Protein AF-A0A167MZB6-F1 (afdb_monomer_lite)

Secondary structure (DSSP, 8-state):
-PPPP-TTHHHHHHHT--PPTTEEEEEEEEEEEE--SSSSS--EEEEEEEE-SSEEEEEEEPHHHHHHHHHH-PPSSEEEEEEEEEEEE-SSTTBEEEEEEEEEEEEE--S---GGGPEE---B-----

Sequence (129 aa):
MAMPISVGLVEELATGAKFTPGRITLITAVELVETFPGEGKDEYHYVATIVDATHATVATLERSAQHAYLSAEPTPPFLARINQYRRRPHHRPGLFELVINQMEVLDNVPSFVPSSFIRAIAPCGATSF

Radius of gyration: 14.62 Å; chains: 1; bounding box: 35×45×32 Å

Organism: Calocera viscosa (strain TUFC12733) (NCBI:txid1330018)

Structure (mmCIF, N/CA/C/O backbone):
data_AF-A0A167MZB6-F1
#
_entry.id   AF-A0A167MZB6-F1
#
loop_
_atom_site.group_PDB
_atom_site.id
_atom_site.type_symbol
_atom_site.label_atom_id
_atom_site.label_alt_id
_atom_site.label_comp_id
_atom_site.label_asym_id
_atom_site.label_entity_id
_atom_site.label_seq_id
_atom_site.pdbx_PDB_ins_code
_atom_site.Cartn_x
_atom_site.Cartn_y
_atom_site.Cartn_z
_atom_site.occupancy
_atom_site.B_iso_or_equiv
_atom_site.auth_seq_id
_atom_site.auth_comp_id
_atom_site.auth_asym_id
_atom_site.auth_atom_id
_atom_site.pdbx_PDB_model_num
ATOM 1 N N . MET A 1 1 ? -3.713 -20.383 6.132 1.00 50.34 1 MET A N 1
ATOM 2 C CA . MET A 1 1 ? -4.564 -19.496 6.961 1.00 50.34 1 MET A CA 1
ATOM 3 C C . MET A 1 1 ? -4.730 -18.197 6.191 1.00 50.34 1 MET A C 1
ATOM 5 O O . MET A 1 1 ? -3.722 -17.699 5.716 1.00 50.34 1 MET A O 1
ATOM 9 N N . ALA A 1 2 ? -5.948 -17.684 6.000 1.00 55.22 2 ALA A N 1
ATOM 10 C CA . ALA A 1 2 ? -6.143 -16.399 5.323 1.00 55.22 2 ALA A CA 1
ATOM 11 C C . ALA A 1 2 ? -5.664 -15.261 6.238 1.00 55.22 2 ALA A C 1
ATOM 13 O O . ALA A 1 2 ? -6.088 -15.196 7.392 1.00 55.22 2 ALA A O 1
ATOM 14 N N . MET A 1 3 ? -4.774 -14.392 5.754 1.00 64.38 3 MET A N 1
ATOM 15 C CA . MET A 1 3 ? -4.388 -13.186 6.490 1.00 64.38 3 MET A CA 1
ATOM 16 C C . MET A 1 3 ? -5.490 -12.128 6.327 1.00 64.38 3 MET A C 1
ATOM 18 O O . MET A 1 3 ? -5.781 -11.741 5.194 1.00 64.38 3 MET A O 1
ATOM 22 N N . PRO A 1 4 ? -6.139 -11.668 7.413 1.00 77.06 4 PRO A N 1
ATOM 23 C CA . PRO A 1 4 ? -7.242 -10.724 7.294 1.00 77.06 4 PRO A CA 1
ATOM 24 C C . PRO A 1 4 ? -6.737 -9.321 6.931 1.00 77.06 4 PRO A C 1
ATOM 26 O O . PRO A 1 4 ? -5.812 -8.792 7.552 1.00 77.06 4 PRO A O 1
ATOM 29 N N . ILE A 1 5 ? -7.386 -8.702 5.941 1.00 83.81 5 ILE A N 1
ATOM 30 C CA . ILE A 1 5 ? -7.203 -7.285 5.602 1.00 83.81 5 ILE A CA 1
ATOM 31 C C . ILE A 1 5 ? -7.649 -6.428 6.796 1.00 83.81 5 ILE A C 1
ATOM 33 O O . ILE A 1 5 ? -8.656 -6.699 7.450 1.00 83.81 5 ILE A O 1
ATOM 37 N N . SER A 1 6 ? -6.879 -5.389 7.097 1.00 85.81 6 SER A N 1
ATOM 38 C CA . SER A 1 6 ? -7.086 -4.509 8.240 1.00 85.81 6 SER A CA 1
ATOM 39 C C . SER A 1 6 ? -8.141 -3.434 7.964 1.00 85.81 6 SER A C 1
ATOM 41 O O . SER A 1 6 ? -7.793 -2.358 7.498 1.00 85.81 6 SER A O 1
ATOM 43 N N . VAL A 1 7 ? -9.401 -3.688 8.320 1.00 85.69 7 VAL A N 1
ATOM 44 C CA . VAL A 1 7 ? -10.527 -2.744 8.137 1.00 85.69 7 VAL A CA 1
ATOM 45 C C . VAL A 1 7 ? -10.281 -1.384 8.804 1.00 85.69 7 VAL A C 1
ATOM 47 O O . VAL A 1 7 ? -9.886 -1.330 9.969 1.00 85.69 7 VAL A O 1
ATOM 50 N N . GLY A 1 8 ? -10.516 -0.284 8.081 1.00 85.50 8 GLY A N 1
ATOM 51 C CA . GLY A 1 8 ? -10.333 1.094 8.563 1.00 85.50 8 GLY A CA 1
ATOM 52 C C . GLY A 1 8 ? -8.905 1.641 8.424 1.00 85.50 8 GLY A C 1
ATOM 53 O O . GLY A 1 8 ? -8.648 2.787 8.785 1.00 85.50 8 GLY A O 1
ATOM 54 N N . LEU A 1 9 ? -7.963 0.848 7.901 1.00 88.94 9 LEU A N 1
ATOM 55 C CA . LEU A 1 9 ? -6.594 1.292 7.637 1.00 88.94 9 LEU A CA 1
ATOM 56 C C . LEU A 1 9 ? -6.533 2.466 6.656 1.00 88.94 9 LEU A C 1
ATOM 58 O O . LEU A 1 9 ? -5.828 3.432 6.920 1.00 88.94 9 LEU A O 1
ATOM 62 N N . VAL A 1 10 ? -7.245 2.409 5.534 1.00 89.06 10 VAL A N 1
ATOM 63 C CA . VAL A 1 10 ? -7.219 3.480 4.527 1.00 89.06 10 VAL A CA 1
ATOM 64 C C . VAL A 1 10 ? -7.761 4.780 5.118 1.00 89.06 10 VAL A C 1
ATOM 66 O O . VAL A 1 10 ? -7.192 5.841 4.874 1.00 89.06 10 VAL A O 1
ATOM 69 N N . GLU A 1 11 ? -8.804 4.704 5.944 1.00 87.38 11 GLU A N 1
ATOM 70 C CA . GLU A 1 11 ? -9.343 5.869 6.649 1.00 87.38 11 GLU A CA 1
ATOM 71 C C . GLU A 1 11 ? -8.342 6.437 7.665 1.00 87.38 11 GLU A C 1
ATOM 73 O O . GLU A 1 11 ? -8.122 7.649 7.692 1.00 87.38 11 GLU A O 1
ATOM 78 N N . GLU A 1 12 ? -7.668 5.590 8.449 1.00 88.50 12 GLU A N 1
ATOM 79 C CA . GLU A 1 12 ? -6.602 6.026 9.362 1.00 88.50 12 GLU A CA 1
ATOM 80 C C . GLU A 1 12 ? -5.464 6.731 8.618 1.00 88.50 12 GLU A C 1
ATOM 82 O O . GLU A 1 12 ? -5.035 7.815 9.019 1.00 88.50 12 GLU A O 1
ATOM 87 N N . LEU A 1 13 ? -5.004 6.142 7.511 1.00 87.94 13 LEU A N 1
ATOM 88 C CA . LEU A 1 13 ? -3.939 6.694 6.676 1.00 87.94 13 LEU A CA 1
ATOM 89 C C . LEU A 1 13 ? -4.351 8.033 6.048 1.00 87.94 13 LEU A C 1
ATOM 91 O O . LEU A 1 13 ? -3.555 8.974 6.023 1.00 87.94 13 LEU A O 1
ATOM 95 N N . ALA A 1 14 ? -5.591 8.137 5.564 1.00 84.81 14 ALA A N 1
ATOM 96 C CA . ALA A 1 14 ? -6.120 9.338 4.926 1.00 84.81 14 ALA A CA 1
ATOM 97 C C . ALA A 1 14 ? -6.339 10.484 5.925 1.00 84.81 14 ALA A C 1
ATOM 99 O O . ALA A 1 14 ? -5.985 11.629 5.641 1.00 84.81 14 ALA A O 1
ATOM 100 N N . THR A 1 15 ? -6.889 10.183 7.104 1.00 83.50 15 THR A N 1
ATOM 101 C CA . THR A 1 15 ? -7.205 11.174 8.147 1.00 83.50 15 THR A CA 1
ATOM 102 C C . THR A 1 15 ? -6.006 11.517 9.027 1.00 83.50 15 THR A C 1
ATOM 104 O O . THR A 1 15 ? -5.989 12.576 9.653 1.00 83.50 15 THR A O 1
ATOM 107 N N . GLY A 1 16 ? -4.954 10.691 9.025 1.00 80.44 16 GLY A N 1
ATOM 108 C CA . GLY A 1 16 ? -3.819 10.825 9.940 1.00 80.44 16 GLY A CA 1
ATOM 109 C C . GLY A 1 16 ? -4.173 10.445 11.378 1.00 80.44 16 GLY A C 1
ATOM 110 O O . GLY A 1 16 ? -3.500 10.892 12.306 1.00 80.44 16 GLY A O 1
ATOM 111 N N . ALA A 1 17 ? -5.230 9.650 11.571 1.00 79.94 17 ALA A N 1
ATOM 112 C CA . ALA A 1 17 ? -5.542 9.063 12.865 1.00 79.94 17 ALA A CA 1
ATOM 113 C C . ALA A 1 17 ? -4.399 8.140 13.334 1.00 79.94 17 ALA A C 1
ATOM 115 O O . ALA A 1 17 ? -3.470 7.818 12.586 1.00 79.94 17 ALA A O 1
ATOM 116 N N . LYS A 1 18 ? -4.438 7.731 14.608 1.00 81.62 18 LYS A N 1
ATOM 117 C CA . LYS A 1 18 ? -3.382 6.918 15.226 1.00 81.62 18 LYS A CA 1
ATOM 118 C C . LYS A 1 18 ? -3.189 5.602 14.461 1.00 81.62 18 LYS A C 1
ATOM 120 O O . LYS A 1 18 ? -3.926 4.646 14.662 1.00 81.62 18 LYS A O 1
ATOM 125 N N . PHE A 1 19 ? -2.151 5.559 13.637 1.00 84.19 19 PHE A N 1
ATOM 126 C CA . PHE A 1 19 ? -1.775 4.385 12.864 1.00 84.19 19 PHE A CA 1
ATOM 127 C C . PHE A 1 19 ? -1.076 3.347 13.736 1.00 84.19 19 PHE A C 1
ATOM 129 O O . PHE A 1 19 ? -0.184 3.669 14.525 1.00 84.19 19 PHE A O 1
ATOM 136 N N . THR A 1 20 ? -1.448 2.086 13.537 1.00 85.19 20 THR A N 1
ATOM 137 C CA . THR A 1 20 ? -0.747 0.941 14.123 1.00 85.19 20 THR A CA 1
ATOM 138 C C . THR A 1 20 ? 0.170 0.320 13.063 1.00 85.19 20 THR A C 1
ATOM 140 O O . THR A 1 20 ? -0.330 -0.084 12.015 1.00 85.19 20 THR A O 1
ATOM 143 N N . PRO A 1 21 ? 1.494 0.231 13.286 1.00 88.19 21 PRO A N 1
ATOM 144 C CA . PRO A 1 21 ? 2.400 -0.465 12.373 1.00 88.19 21 PRO A CA 1
ATOM 145 C C . PRO A 1 21 ? 2.047 -1.946 12.203 1.00 88.19 21 PRO A C 1
ATOM 147 O O . PRO A 1 21 ? 1.547 -2.583 13.128 1.00 88.19 21 PRO A O 1
ATOM 150 N N . GLY A 1 22 ? 2.348 -2.508 11.032 1.00 87.94 22 GLY A N 1
ATOM 151 C CA . GLY A 1 22 ? 2.147 -3.930 10.750 1.00 87.94 22 GLY A CA 1
ATOM 152 C C . GLY A 1 22 ? 0.741 -4.287 10.261 1.00 87.94 22 GLY A C 1
ATOM 153 O O . GLY A 1 22 ? 0.409 -5.470 10.161 1.00 87.94 22 GLY A O 1
ATOM 154 N N . ARG A 1 23 ? -0.088 -3.287 9.939 1.00 89.75 23 ARG A N 1
ATOM 155 C CA . ARG A 1 23 ? -1.427 -3.501 9.378 1.00 89.75 23 ARG A CA 1
ATOM 156 C C . ARG A 1 23 ? -1.353 -3.964 7.928 1.00 89.75 23 ARG A C 1
ATOM 158 O O . ARG A 1 23 ? -0.476 -3.551 7.173 1.00 89.75 23 ARG A O 1
ATOM 165 N N . ILE A 1 24 ? -2.282 -4.835 7.554 1.00 90.81 24 ILE A N 1
ATOM 166 C CA . ILE A 1 24 ? -2.299 -5.521 6.260 1.00 90.81 24 ILE A CA 1
ATOM 167 C C . ILE A 1 24 ? -3.349 -4.878 5.356 1.00 90.81 24 ILE A C 1
ATOM 169 O O . ILE A 1 24 ? -4.504 -4.732 5.750 1.00 90.81 24 ILE A O 1
ATOM 173 N N . THR A 1 25 ? -2.960 -4.525 4.139 1.00 90.56 25 THR A N 1
ATOM 174 C CA . THR A 1 25 ? -3.832 -3.986 3.090 1.00 90.56 25 THR A CA 1
ATOM 175 C C . THR A 1 25 ? -3.743 -4.851 1.841 1.00 90.56 25 THR A C 1
ATOM 177 O O . THR A 1 25 ? -2.768 -5.582 1.650 1.00 90.56 25 THR A O 1
ATOM 180 N N . LEU A 1 26 ? -4.756 -4.760 0.983 1.00 91.00 26 LEU A N 1
ATOM 181 C CA . LEU A 1 26 ? -4.679 -5.285 -0.369 1.00 91.00 26 LEU A CA 1
ATOM 182 C C . LEU A 1 26 ? -4.192 -4.189 -1.316 1.00 91.00 26 LEU A C 1
ATOM 184 O O . LEU A 1 26 ? -4.789 -3.116 -1.380 1.00 91.00 26 LEU A O 1
ATOM 188 N N . ILE A 1 27 ? -3.151 -4.483 -2.087 1.00 91.19 27 ILE A N 1
ATOM 189 C CA . ILE A 1 27 ? -2.728 -3.668 -3.221 1.00 91.19 27 ILE A CA 1
ATOM 190 C C . ILE A 1 27 ? -3.374 -4.247 -4.474 1.00 91.19 27 ILE A C 1
ATOM 192 O O . ILE A 1 27 ? -3.173 -5.413 -4.805 1.00 91.19 27 ILE A O 1
ATOM 196 N N . THR A 1 28 ? -4.186 -3.438 -5.150 1.00 89.69 28 THR A N 1
ATOM 197 C CA . THR A 1 28 ? -4.993 -3.874 -6.306 1.00 89.69 28 THR A CA 1
ATOM 198 C C . THR A 1 28 ? -4.398 -3.463 -7.645 1.00 89.69 28 THR A C 1
ATOM 200 O O . THR A 1 28 ? -4.634 -4.134 -8.645 1.00 89.69 28 THR A O 1
ATOM 203 N N . ALA A 1 29 ? -3.593 -2.404 -7.657 1.00 89.94 29 ALA A N 1
ATOM 204 C CA . ALA A 1 29 ? -2.863 -1.932 -8.822 1.00 89.94 29 ALA A CA 1
ATOM 205 C C . ALA A 1 29 ? -1.592 -1.214 -8.367 1.00 89.94 29 ALA A C 1
ATOM 207 O O . ALA A 1 29 ? -1.576 -0.607 -7.292 1.00 89.94 29 ALA A O 1
ATOM 208 N N . VAL A 1 30 ? -0.548 -1.275 -9.190 1.00 90.75 30 VAL A N 1
ATOM 209 C CA . VAL A 1 30 ? 0.665 -0.468 -9.046 1.00 90.75 30 VAL A CA 1
ATOM 210 C C . VAL A 1 30 ? 1.017 0.077 -10.422 1.00 90.75 30 VAL A C 1
ATOM 212 O O . VAL A 1 30 ? 1.164 -0.690 -11.370 1.00 90.75 30 VAL A O 1
ATOM 215 N N . GLU A 1 31 ? 1.142 1.392 -10.527 1.00 90.75 31 GLU A N 1
ATOM 216 C CA . GLU A 1 31 ? 1.419 2.104 -11.772 1.00 90.75 31 GLU A CA 1
ATOM 217 C C . GLU A 1 31 ? 2.713 2.901 -11.630 1.00 90.75 31 GLU A C 1
ATOM 219 O O . GLU A 1 31 ? 2.992 3.468 -10.572 1.00 90.75 31 GLU A O 1
ATOM 224 N N . LEU A 1 32 ? 3.514 2.942 -12.693 1.00 88.00 32 LEU A N 1
ATOM 225 C CA . LEU A 1 32 ? 4.665 3.831 -12.778 1.00 88.00 32 LEU A CA 1
ATOM 226 C C . LEU A 1 32 ? 4.201 5.145 -13.404 1.00 88.00 32 LEU A C 1
ATOM 228 O O . LEU A 1 32 ? 3.800 5.167 -14.565 1.00 88.00 32 LEU A O 1
ATOM 232 N N . VAL A 1 33 ? 4.236 6.223 -12.629 1.00 84.88 33 VAL A N 1
ATOM 233 C CA . VAL A 1 33 ? 3.791 7.550 -13.056 1.00 84.88 33 VAL A CA 1
ATOM 234 C C . VAL A 1 33 ? 5.008 8.453 -13.225 1.00 84.88 33 VAL A C 1
ATOM 236 O O . VAL A 1 33 ? 5.828 8.574 -12.314 1.00 84.88 33 VAL A O 1
ATOM 239 N N . GLU A 1 34 ? 5.113 9.086 -14.391 1.00 75.12 34 GLU A N 1
ATOM 240 C CA . GLU A 1 34 ? 6.072 10.162 -14.654 1.00 75.12 34 GLU A CA 1
ATOM 241 C C . GLU A 1 34 ? 5.586 11.454 -13.991 1.00 75.12 34 GLU A C 1
ATOM 243 O O . GLU A 1 34 ? 4.469 11.917 -14.248 1.00 75.12 34 GLU A O 1
ATOM 248 N N . THR A 1 35 ? 6.410 12.067 -13.142 1.00 65.06 35 THR A N 1
ATOM 249 C CA . THR A 1 35 ? 6.171 13.450 -12.721 1.00 65.06 35 THR A CA 1
ATOM 250 C C . THR A 1 35 ? 6.560 14.383 -13.868 1.00 65.06 35 THR A C 1
ATOM 252 O O . THR A 1 35 ? 7.625 14.243 -14.462 1.00 65.06 35 THR A O 1
ATOM 255 N N . PHE A 1 36 ? 5.663 15.316 -14.215 1.00 55.22 36 PHE A N 1
ATOM 256 C CA . PHE A 1 36 ? 5.811 16.215 -15.366 1.00 55.22 36 PHE A CA 1
ATOM 257 C C . PHE A 1 36 ? 7.220 16.842 -15.468 1.00 55.22 36 PHE A C 1
ATOM 259 O O . PHE A 1 36 ? 7.776 17.259 -14.447 1.00 55.22 36 PHE A O 1
ATOM 266 N N . PRO A 1 37 ? 7.763 16.998 -16.692 1.00 47.47 37 PRO A N 1
ATOM 267 C CA . PRO A 1 37 ? 9.124 17.463 -16.934 1.00 47.47 37 PRO A CA 1
ATOM 268 C C . PRO A 1 37 ? 9.226 18.972 -16.669 1.00 47.47 37 PRO A C 1
ATOM 270 O O . PRO A 1 37 ? 9.094 19.793 -17.574 1.00 47.47 37 PRO A O 1
ATOM 273 N N . GLY A 1 38 ? 9.401 19.351 -15.403 1.00 47.41 38 GLY A N 1
ATOM 274 C CA . GLY A 1 38 ? 9.575 20.744 -14.978 1.00 47.41 38 GLY A CA 1
ATOM 275 C C . GLY A 1 38 ? 11.015 21.119 -14.627 1.00 47.41 38 GLY A C 1
ATOM 276 O O . GLY A 1 38 ? 11.392 22.275 -14.781 1.00 47.41 38 GLY A O 1
ATOM 277 N N . GLU A 1 39 ? 11.839 20.159 -14.191 1.00 47.53 39 GLU A N 1
ATOM 278 C CA . GLU A 1 39 ? 13.171 20.444 -13.627 1.00 47.53 39 GLU A CA 1
ATOM 279 C C . GLU A 1 39 ? 14.262 19.443 -14.058 1.00 47.53 39 GLU A C 1
ATOM 281 O O . GLU A 1 39 ? 15.136 19.067 -13.279 1.00 47.53 39 GLU A O 1
ATOM 286 N N . GLY A 1 40 ? 14.247 19.003 -15.320 1.00 45.88 40 GLY A N 1
ATOM 287 C CA . GLY A 1 40 ? 15.417 18.358 -15.939 1.00 45.88 40 GLY A CA 1
ATOM 288 C C . GLY A 1 40 ? 15.859 17.019 -15.331 1.00 45.88 40 GLY A C 1
ATOM 289 O O . GLY A 1 40 ? 17.003 16.608 -15.532 1.00 45.88 40 GLY A O 1
ATOM 290 N N . LYS A 1 41 ? 14.975 16.334 -14.602 1.00 50.25 41 LYS A N 1
ATOM 291 C CA . LYS A 1 41 ? 15.131 14.935 -14.201 1.00 50.25 41 LYS A CA 1
ATOM 292 C C . LYS A 1 41 ? 13.799 14.236 -14.410 1.00 50.25 41 LYS A C 1
ATOM 294 O O . LYS A 1 41 ? 12.804 14.660 -13.830 1.00 50.25 41 LYS A O 1
ATOM 299 N N . ASP A 1 42 ? 13.803 13.184 -15.217 1.00 55.28 42 ASP A N 1
ATOM 300 C CA . ASP A 1 42 ? 12.680 12.258 -15.297 1.00 55.28 42 ASP A CA 1
ATOM 301 C C . ASP A 1 42 ? 12.601 11.536 -13.947 1.00 55.28 42 ASP A C 1
ATOM 303 O O . ASP A 1 42 ? 13.385 10.627 -13.654 1.00 55.28 42 ASP A O 1
ATOM 307 N N . GLU A 1 43 ? 11.736 12.022 -13.058 1.00 66.56 43 GLU A N 1
ATOM 308 C CA . GLU A 1 43 ? 11.465 11.362 -11.789 1.00 66.56 43 GLU A CA 1
ATOM 309 C C . GLU A 1 43 ? 10.249 10.451 -11.983 1.00 66.56 43 GLU A C 1
ATOM 311 O O . GLU A 1 43 ? 9.187 10.859 -12.451 1.00 66.56 43 GLU A O 1
ATOM 316 N N . TYR A 1 44 ? 10.440 9.170 -11.688 1.00 76.31 44 TYR A N 1
ATOM 317 C CA . TYR A 1 44 ? 9.402 8.158 -11.799 1.00 76.31 44 TYR A CA 1
ATOM 318 C C . TYR A 1 44 ? 8.943 7.765 -10.400 1.00 76.31 44 TYR A C 1
ATOM 320 O O . TYR A 1 44 ? 9.759 7.459 -9.523 1.00 76.31 44 TYR A O 1
ATOM 328 N N . HIS A 1 45 ? 7.630 7.712 -10.197 1.00 83.94 45 HIS A N 1
ATOM 329 C CA . HIS A 1 45 ? 7.040 7.297 -8.934 1.00 83.94 45 HIS A CA 1
ATOM 330 C C . HIS A 1 45 ? 6.130 6.091 -9.132 1.00 83.94 45 HIS A C 1
ATOM 332 O O . HIS A 1 45 ? 5.235 6.100 -9.971 1.00 83.94 45 HIS A O 1
ATOM 338 N N . TYR A 1 46 ? 6.327 5.057 -8.314 1.00 89.62 46 TYR A N 1
ATOM 339 C CA . TYR A 1 46 ? 5.367 3.963 -8.224 1.00 89.62 46 TYR A CA 1
ATOM 340 C C . TYR A 1 46 ? 4.190 4.399 -7.354 1.00 89.62 46 TYR A C 1
ATOM 342 O O . TYR A 1 46 ? 4.371 4.719 -6.177 1.00 89.62 46 TYR A O 1
ATOM 350 N N . VAL A 1 47 ? 2.992 4.391 -7.925 1.00 91.75 47 VAL A N 1
ATOM 351 C CA . VAL A 1 47 ? 1.737 4.702 -7.244 1.00 91.75 47 VAL A CA 1
ATOM 352 C C . VAL A 1 47 ? 0.940 3.415 -7.096 1.00 91.75 47 VAL A C 1
ATOM 354 O O . VAL A 1 47 ? 0.639 2.739 -8.073 1.00 91.75 47 VAL A O 1
ATOM 357 N N . ALA A 1 48 ? 0.612 3.058 -5.860 1.00 92.31 48 ALA A N 1
ATOM 358 C CA . ALA A 1 48 ? -0.150 1.869 -5.521 1.00 92.31 48 ALA A CA 1
ATOM 359 C C . ALA A 1 48 ? -1.585 2.235 -5.122 1.00 92.31 48 ALA A C 1
ATOM 361 O O . ALA A 1 48 ? -1.803 3.152 -4.329 1.00 92.31 48 ALA A O 1
ATOM 362 N N . THR A 1 49 ? -2.561 1.474 -5.615 1.00 92.38 49 THR A N 1
ATOM 363 C CA . THR A 1 49 ? -3.949 1.534 -5.135 1.00 92.38 49 THR A CA 1
ATOM 364 C C . THR A 1 49 ? -4.124 0.549 -3.985 1.00 92.38 49 THR A C 1
ATOM 366 O O . THR A 1 49 ? -4.096 -0.668 -4.193 1.00 92.38 49 THR A O 1
ATOM 369 N N . ILE A 1 50 ? -4.308 1.080 -2.775 1.00 92.00 50 ILE A N 1
ATOM 370 C CA . ILE A 1 50 ? -4.472 0.313 -1.534 1.00 92.00 50 ILE A CA 1
ATOM 371 C C . ILE A 1 50 ? -5.941 0.237 -1.115 1.00 92.00 50 ILE A C 1
ATOM 373 O O . ILE A 1 50 ? -6.699 1.193 -1.287 1.00 92.00 50 ILE A O 1
ATOM 377 N N . VAL A 1 51 ? -6.333 -0.902 -0.545 1.00 90.06 51 VAL A N 1
ATOM 378 C CA . VAL A 1 51 ? -7.712 -1.215 -0.152 1.00 90.06 51 VAL A CA 1
ATOM 379 C C . VAL A 1 51 ? -7.735 -1.897 1.220 1.00 90.06 51 VAL A C 1
ATOM 381 O O . VAL A 1 51 ? -6.963 -2.823 1.484 1.00 90.06 51 VAL A O 1
ATOM 384 N N . ASP A 1 52 ? -8.638 -1.468 2.102 1.00 84.69 52 ASP A N 1
ATOM 385 C CA . ASP A 1 52 ? -8.815 -2.013 3.460 1.00 84.69 52 ASP A CA 1
ATOM 386 C C . ASP A 1 52 ? -10.164 -2.731 3.680 1.00 84.69 52 ASP A C 1
ATOM 388 O O . ASP A 1 52 ? -10.582 -2.944 4.813 1.00 84.69 52 ASP A O 1
ATOM 392 N N . ALA A 1 53 ? -10.815 -3.142 2.587 1.00 79.75 53 ALA A N 1
ATOM 393 C CA . ALA A 1 53 ? -12.152 -3.743 2.474 1.00 79.75 53 ALA A CA 1
ATOM 394 C C . ALA A 1 53 ? -13.342 -2.766 2.503 1.00 79.75 53 ALA A C 1
ATOM 396 O O . ALA A 1 53 ? -14.372 -3.087 1.911 1.00 79.75 53 ALA A O 1
ATOM 397 N N . THR A 1 54 ? -13.219 -1.585 3.114 1.00 79.94 54 THR A N 1
ATOM 398 C C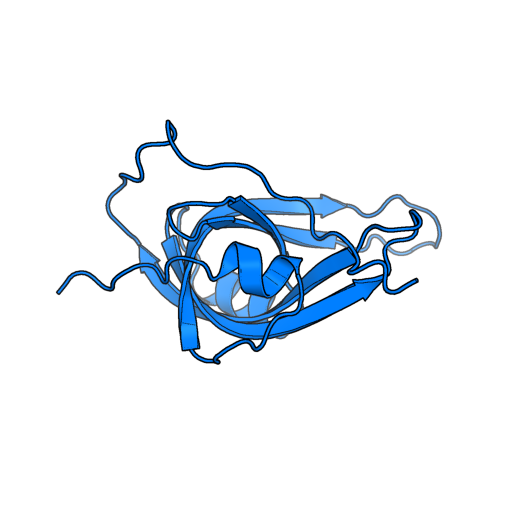A . THR A 1 54 ? -14.285 -0.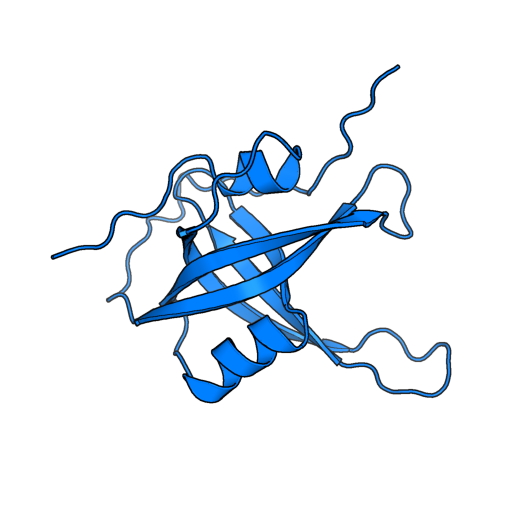560 3.119 1.00 79.94 54 THR A CA 1
ATOM 399 C C . THR A 1 54 ? -13.940 0.643 2.251 1.00 79.94 54 THR A C 1
ATOM 401 O O . THR A 1 54 ? -14.818 1.240 1.623 1.00 79.94 54 THR A O 1
ATOM 404 N N . HIS A 1 55 ? -12.657 0.972 2.157 1.00 86.06 55 HIS A N 1
ATOM 405 C CA . HIS A 1 55 ? -12.156 2.134 1.453 1.00 86.06 55 HIS A CA 1
ATOM 406 C C . HIS A 1 55 ? -10.994 1.781 0.523 1.00 86.06 55 HIS A C 1
ATOM 408 O O . HIS A 1 55 ? -10.277 0.796 0.711 1.00 86.06 55 HIS A O 1
ATOM 414 N N . ALA A 1 56 ? -10.819 2.614 -0.498 1.00 88.44 56 ALA A N 1
ATOM 415 C CA . ALA A 1 56 ? -9.661 2.612 -1.378 1.00 88.44 56 ALA A CA 1
ATOM 416 C C . ALA A 1 56 ? -9.005 3.988 -1.380 1.00 88.44 56 ALA A C 1
ATOM 418 O O . ALA A 1 56 ? -9.686 5.014 -1.329 1.00 88.44 56 ALA A O 1
ATOM 419 N N . THR A 1 57 ? -7.685 4.018 -1.484 1.00 90.12 57 THR A N 1
ATOM 420 C CA . THR A 1 57 ? -6.945 5.251 -1.751 1.00 90.12 57 THR A CA 1
ATOM 421 C C . THR A 1 57 ? -5.689 4.952 -2.558 1.00 90.12 57 THR A C 1
ATOM 423 O O . THR A 1 57 ? -5.319 3.792 -2.754 1.00 90.12 57 THR A O 1
ATOM 426 N N . VAL A 1 58 ? -5.039 6.005 -3.039 1.00 91.12 58 VAL A N 1
ATOM 427 C CA . VAL A 1 58 ? -3.767 5.918 -3.756 1.00 91.12 58 VAL A CA 1
ATOM 428 C C . VAL A 1 58 ? -2.631 6.337 -2.837 1.00 91.12 58 VAL A C 1
ATOM 430 O O . VAL A 1 58 ? -2.760 7.280 -2.055 1.00 91.12 58 VAL A O 1
ATOM 433 N N . ALA A 1 59 ? -1.515 5.625 -2.928 1.00 91.88 59 ALA A N 1
ATOM 434 C CA . ALA A 1 59 ? -0.319 5.905 -2.159 1.00 91.88 59 ALA A CA 1
ATOM 435 C C . ALA A 1 59 ? 0.919 5.834 -3.048 1.00 91.88 59 ALA A C 1
ATOM 437 O O . ALA A 1 59 ? 1.094 4.888 -3.812 1.00 91.88 59 ALA A O 1
ATOM 438 N N . THR A 1 60 ? 1.817 6.796 -2.901 1.00 92.38 60 THR A N 1
ATOM 439 C CA . THR A 1 60 ? 3.129 6.757 -3.542 1.00 92.38 60 THR A CA 1
ATOM 440 C C . THR A 1 60 ? 4.060 5.861 -2.734 1.00 92.38 60 THR A C 1
ATOM 442 O O . THR A 1 60 ? 4.183 6.010 -1.517 1.00 92.38 60 THR A O 1
ATOM 445 N N . LEU A 1 61 ? 4.747 4.933 -3.390 1.00 92.19 61 LEU A N 1
ATOM 446 C CA . LEU A 1 61 ? 5.779 4.116 -2.762 1.00 92.19 61 LEU A CA 1
ATOM 447 C C . LEU A 1 61 ? 7.092 4.910 -2.726 1.00 92.19 61 LEU A C 1
ATOM 449 O O . LEU A 1 61 ? 7.550 5.397 -3.758 1.00 92.19 61 LEU A O 1
ATOM 453 N N . GLU A 1 62 ? 7.725 5.035 -1.559 1.00 91.44 62 GLU A N 1
ATOM 454 C CA . GLU A 1 62 ? 9.094 5.561 -1.441 1.00 91.44 62 GLU A CA 1
ATOM 455 C C . GLU A 1 62 ? 10.130 4.454 -1.699 1.00 91.44 62 GLU A C 1
ATOM 457 O O . GLU A 1 62 ? 9.801 3.272 -1.677 1.00 91.44 62 GLU A O 1
ATOM 462 N N . ARG A 1 63 ? 11.400 4.828 -1.895 1.00 87.94 63 ARG A N 1
ATOM 463 C CA . ARG A 1 63 ? 12.549 3.953 -2.177 1.00 87.94 63 ARG A CA 1
ATOM 464 C C . ARG A 1 63 ? 12.516 2.583 -1.479 1.00 87.94 63 ARG A C 1
ATOM 466 O O . ARG A 1 63 ? 12.689 1.578 -2.160 1.00 87.94 63 ARG A O 1
ATOM 473 N N . SER A 1 64 ? 12.300 2.506 -0.163 1.00 92.06 64 SER A N 1
ATOM 474 C CA . SER A 1 64 ? 12.312 1.209 0.542 1.00 92.06 64 SER A CA 1
ATOM 475 C C . SER A 1 64 ? 11.078 0.352 0.234 1.00 92.06 64 SER A C 1
ATOM 477 O O . SER A 1 64 ? 11.204 -0.855 0.046 1.00 92.06 64 SER A O 1
ATOM 479 N N . ALA A 1 65 ? 9.893 0.959 0.129 1.00 93.06 65 ALA A N 1
ATOM 480 C CA . ALA A 1 65 ? 8.679 0.268 -0.299 1.00 93.06 65 ALA A CA 1
ATOM 481 C C . ALA A 1 65 ? 8.748 -0.152 -1.778 1.00 93.06 65 ALA A C 1
ATOM 483 O O . ALA A 1 65 ? 8.371 -1.271 -2.112 1.00 93.06 65 ALA A O 1
ATOM 484 N N . GLN A 1 66 ? 9.294 0.701 -2.648 1.00 92.50 66 GLN A N 1
ATOM 485 C CA . GLN A 1 66 ? 9.561 0.379 -4.052 1.00 92.50 66 GLN A CA 1
ATOM 486 C C . GLN A 1 66 ? 10.496 -0.820 -4.172 1.00 92.50 66 GLN A C 1
ATOM 488 O O . GLN A 1 66 ? 10.201 -1.749 -4.913 1.00 92.50 66 GLN A O 1
ATOM 493 N N . HIS A 1 67 ? 11.593 -0.833 -3.411 1.00 92.56 67 HIS A N 1
ATOM 494 C CA . HIS A 1 67 ? 12.511 -1.966 -3.401 1.00 92.56 67 HIS A CA 1
ATOM 495 C C . HIS A 1 67 ? 11.800 -3.254 -2.976 1.00 92.56 67 HIS A C 1
ATOM 497 O O . HIS A 1 67 ? 11.983 -4.275 -3.624 1.00 92.56 67 HIS A O 1
ATOM 503 N N . ALA A 1 68 ? 10.960 -3.213 -1.934 1.00 92.38 68 ALA A N 1
ATOM 504 C CA . ALA A 1 68 ? 10.182 -4.379 -1.511 1.00 92.38 68 ALA A CA 1
ATOM 505 C C . ALA A 1 68 ? 9.247 -4.889 -2.624 1.00 92.38 68 ALA A C 1
ATOM 507 O O . ALA A 1 68 ? 9.224 -6.088 -2.891 1.00 92.38 68 ALA A O 1
ATOM 508 N N . TYR A 1 69 ? 8.537 -3.984 -3.309 1.00 91.44 69 TYR A N 1
ATOM 509 C CA . TYR A 1 69 ? 7.688 -4.319 -4.458 1.00 91.44 69 TYR A CA 1
ATOM 510 C C . TYR A 1 69 ? 8.490 -4.963 -5.596 1.00 91.44 69 TYR A C 1
ATOM 512 O O . TYR A 1 69 ? 8.160 -6.060 -6.033 1.00 91.44 69 TYR A O 1
ATOM 520 N N . LEU A 1 70 ? 9.574 -4.318 -6.028 1.00 90.94 70 LEU A N 1
ATOM 521 C CA . LEU A 1 70 ? 10.406 -4.794 -7.133 1.00 90.94 70 LEU A CA 1
ATOM 522 C C . LEU A 1 70 ? 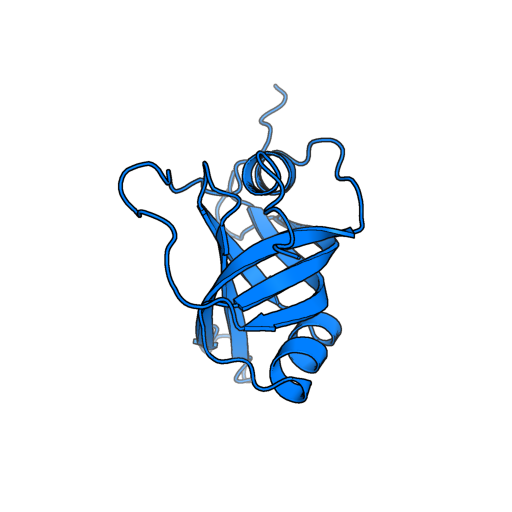11.128 -6.101 -6.801 1.00 90.94 70 LEU A C 1
ATOM 524 O O . LEU A 1 70 ? 11.276 -6.942 -7.670 1.00 90.94 70 LEU A O 1
ATOM 528 N N . SER A 1 71 ? 11.549 -6.302 -5.550 1.00 91.25 71 SER A N 1
ATOM 529 C CA . SER A 1 71 ? 12.224 -7.538 -5.137 1.00 91.25 71 SER A CA 1
ATOM 530 C C . SER A 1 71 ? 11.297 -8.749 -5.076 1.00 91.25 71 SER A C 1
ATOM 532 O O . SER A 1 71 ? 11.760 -9.877 -5.212 1.00 91.25 71 SER A O 1
ATOM 534 N N . ALA A 1 72 ? 10.007 -8.521 -4.825 1.00 88.88 72 ALA A N 1
ATOM 535 C CA . ALA A 1 72 ? 9.020 -9.585 -4.707 1.00 88.88 72 ALA A CA 1
ATOM 536 C C . ALA A 1 72 ? 8.323 -9.894 -6.042 1.00 88.88 72 ALA A C 1
ATOM 538 O O . ALA A 1 72 ? 7.691 -10.942 -6.146 1.00 88.88 72 ALA A O 1
ATOM 539 N N . GLU A 1 73 ? 8.400 -8.976 -7.015 1.00 88.06 73 GLU A N 1
ATOM 540 C CA . GLU A 1 73 ? 7.714 -9.037 -8.316 1.00 88.06 73 GLU A CA 1
ATOM 541 C C . GLU A 1 73 ? 6.260 -9.559 -8.220 1.00 88.06 73 GLU A C 1
ATOM 543 O O . GLU A 1 73 ? 5.864 -10.462 -8.966 1.00 88.06 73 GLU A O 1
ATOM 548 N N . PRO A 1 74 ? 5.433 -9.050 -7.280 1.00 85.50 74 PRO A N 1
ATOM 549 C CA . PRO A 1 74 ? 4.106 -9.602 -7.072 1.00 85.50 74 PRO A CA 1
ATOM 550 C C . PRO A 1 74 ? 3.187 -9.230 -8.235 1.00 85.50 74 PRO A C 1
ATOM 552 O O . PRO A 1 74 ? 3.271 -8.138 -8.797 1.00 85.50 74 PRO A O 1
ATOM 555 N N . THR A 1 75 ? 2.250 -10.118 -8.562 1.00 84.94 75 THR A N 1
ATOM 556 C CA . THR A 1 75 ? 1.197 -9.815 -9.538 1.00 84.94 75 THR A CA 1
ATOM 557 C C . THR A 1 75 ? -0.008 -9.253 -8.790 1.00 84.94 75 THR A C 1
ATOM 559 O O . THR A 1 75 ? -0.555 -9.952 -7.936 1.00 84.94 75 THR A O 1
ATOM 562 N N . PRO A 1 76 ? -0.453 -8.014 -9.070 1.00 83.69 76 PRO A N 1
ATOM 563 C CA . PRO A 1 76 ? -1.677 -7.496 -8.477 1.00 83.69 76 PRO A CA 1
ATOM 564 C C . PRO A 1 76 ? -2.890 -8.387 -8.809 1.00 83.69 76 PRO A C 1
ATOM 566 O O . PRO A 1 76 ? -3.024 -8.828 -9.952 1.00 83.69 76 PRO A O 1
ATOM 569 N N . PRO A 1 77 ? -3.801 -8.633 -7.850 1.00 88.12 77 PRO A N 1
ATOM 570 C CA . PRO A 1 77 ? -3.808 -8.096 -6.490 1.00 88.12 77 PRO A CA 1
ATOM 571 C C . PRO A 1 77 ? -2.947 -8.909 -5.498 1.00 88.12 77 PRO A C 1
ATOM 573 O O . PRO A 1 77 ? -2.935 -10.138 -5.527 1.00 88.12 77 PRO A O 1
ATOM 576 N N . PHE A 1 78 ? -2.295 -8.233 -4.548 1.00 88.44 78 PHE A N 1
ATOM 577 C CA . PHE A 1 78 ? -1.457 -8.877 -3.523 1.00 88.44 78 PHE A CA 1
ATOM 578 C C . PHE A 1 78 ? -1.597 -8.220 -2.146 1.00 88.44 78 PHE A C 1
ATOM 580 O O . PHE A 1 78 ? -1.972 -7.051 -2.032 1.00 88.44 78 PHE A O 1
ATOM 587 N N . LEU A 1 79 ? -1.301 -8.966 -1.079 1.00 90.38 79 LEU A N 1
ATOM 588 C CA . LEU A 1 79 ? -1.294 -8.427 0.283 1.00 90.38 79 LEU A CA 1
ATOM 589 C C . LEU A 1 79 ? 0.039 -7.771 0.599 1.00 90.38 79 LEU A C 1
ATOM 591 O O . LEU A 1 79 ? 1.106 -8.341 0.365 1.00 90.38 79 LEU A O 1
ATOM 595 N N . ALA A 1 80 ? -0.044 -6.607 1.230 1.00 92.31 80 ALA A N 1
ATOM 596 C CA . ALA A 1 80 ? 1.105 -5.908 1.768 1.00 92.31 80 ALA A CA 1
ATOM 597 C C . ALA A 1 80 ? 0.872 -5.546 3.232 1.00 92.31 80 ALA A C 1
ATOM 599 O O . ALA A 1 80 ? -0.209 -5.102 3.627 1.00 92.31 80 ALA A O 1
ATOM 600 N N . ARG A 1 81 ? 1.911 -5.701 4.044 1.00 93.06 81 ARG A N 1
ATOM 601 C CA . ARG A 1 81 ? 1.977 -5.165 5.399 1.00 93.06 81 ARG A CA 1
ATOM 602 C C . ARG A 1 81 ? 2.600 -3.782 5.353 1.00 93.06 81 ARG A C 1
ATOM 604 O O . ARG A 1 81 ? 3.742 -3.637 4.925 1.00 93.06 81 ARG A O 1
ATOM 611 N N . ILE A 1 82 ? 1.879 -2.776 5.829 1.00 93.25 82 ILE A N 1
ATOM 612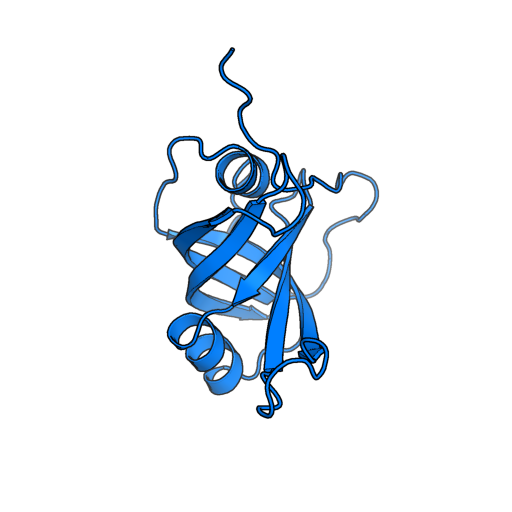 C CA . ILE A 1 82 ? 2.384 -1.409 5.941 1.00 93.25 82 ILE A CA 1
ATOM 613 C C . ILE A 1 82 ? 3.034 -1.240 7.312 1.00 93.25 82 ILE A C 1
ATOM 615 O O . ILE A 1 82 ? 2.385 -1.379 8.349 1.00 93.25 82 ILE A O 1
ATOM 619 N N . ASN A 1 83 ? 4.327 -0.926 7.316 1.00 93.31 83 ASN A N 1
ATOM 620 C CA . ASN A 1 83 ? 5.104 -0.732 8.540 1.00 93.31 83 ASN A CA 1
ATOM 621 C C . ASN A 1 83 ? 5.333 0.751 8.827 1.00 93.31 83 ASN A C 1
ATOM 623 O O . ASN A 1 83 ? 5.313 1.164 9.985 1.00 93.31 83 ASN A O 1
ATOM 627 N N . GLN A 1 84 ? 5.521 1.556 7.780 1.00 93.25 84 GLN A N 1
ATOM 628 C CA . GLN A 1 84 ? 5.724 2.995 7.901 1.00 93.25 84 GLN A CA 1
ATOM 629 C C . GLN A 1 84 ? 5.085 3.737 6.735 1.00 93.25 84 GLN A C 1
ATOM 631 O O . GLN A 1 84 ? 5.256 3.367 5.571 1.00 93.25 84 GLN A O 1
ATOM 636 N N . TYR A 1 85 ? 4.419 4.837 7.060 1.00 93.44 85 TYR A N 1
ATOM 637 C CA . TYR A 1 85 ? 3.868 5.772 6.095 1.00 93.44 85 TYR A CA 1
ATOM 638 C C . TYR A 1 85 ? 4.085 7.201 6.585 1.00 93.44 85 TYR A C 1
ATOM 640 O O . TYR A 1 85 ? 4.393 7.443 7.755 1.00 93.44 85 TYR A O 1
ATOM 648 N N . ARG A 1 86 ? 3.892 8.156 5.687 1.00 90.75 86 ARG A N 1
ATOM 649 C CA . ARG A 1 86 ? 3.763 9.570 6.023 1.00 90.75 86 ARG A CA 1
ATOM 650 C C . ARG A 1 86 ? 2.763 10.229 5.088 1.00 90.75 86 ARG A C 1
ATOM 652 O O . ARG A 1 86 ? 2.500 9.742 3.990 1.00 90.75 86 ARG A O 1
ATOM 659 N N . ARG A 1 87 ? 2.262 11.381 5.510 1.00 89.62 87 ARG A N 1
ATOM 660 C CA . ARG A 1 87 ? 1.465 12.271 4.671 1.00 89.62 87 ARG A CA 1
ATOM 661 C C . ARG A 1 87 ? 2.326 13.459 4.280 1.00 89.62 87 ARG A C 1
ATOM 663 O O . ARG A 1 87 ? 2.954 14.066 5.146 1.00 89.62 87 ARG A O 1
ATOM 670 N N . ARG A 1 88 ? 2.374 13.780 2.994 1.00 85.31 88 ARG A N 1
ATOM 671 C CA . ARG A 1 88 ? 3.018 14.994 2.486 1.00 85.31 88 ARG A CA 1
ATOM 672 C C . ARG A 1 88 ? 1.941 15.980 2.041 1.00 85.31 88 ARG A C 1
ATOM 674 O O . ARG A 1 88 ? 0.942 15.541 1.483 1.00 85.31 88 ARG A O 1
ATOM 681 N N . PRO A 1 89 ? 2.087 17.287 2.291 1.00 83.38 89 PRO A N 1
ATOM 682 C CA . PRO A 1 89 ? 1.195 18.274 1.694 1.00 83.38 89 PRO A CA 1
ATOM 683 C C . PRO A 1 89 ? 1.276 18.185 0.166 1.00 83.38 89 PRO A C 1
ATOM 685 O O . PRO A 1 89 ? 2.376 18.145 -0.380 1.00 83.38 89 PRO A O 1
ATOM 688 N N . HIS A 1 90 ? 0.132 18.151 -0.516 1.00 80.38 90 HIS A N 1
ATOM 689 C CA . HIS A 1 90 ? 0.096 18.245 -1.973 1.00 80.38 90 HIS A CA 1
ATOM 690 C C . HIS A 1 90 ? 0.235 19.717 -2.387 1.00 80.38 90 HIS A C 1
ATOM 692 O O . HIS A 1 90 ? -0.186 20.624 -1.670 1.00 80.38 90 HIS A O 1
ATOM 698 N N . HIS A 1 91 ? 0.709 19.968 -3.609 1.00 76.31 91 HIS A N 1
ATOM 699 C CA . HIS A 1 91 ? 0.697 21.302 -4.232 1.00 76.31 91 HIS A CA 1
ATOM 700 C C . HIS A 1 91 ? -0.701 21.949 -4.295 1.00 76.31 91 HIS A C 1
ATOM 702 O O . HIS A 1 91 ? -0.826 23.157 -4.480 1.00 76.31 91 HIS A O 1
ATOM 708 N N . ARG A 1 92 ? -1.766 21.145 -4.170 1.00 74.19 92 ARG A N 1
ATOM 709 C CA . ARG A 1 92 ? -3.145 21.622 -4.133 1.00 74.19 92 ARG A CA 1
ATOM 710 C C . ARG A 1 92 ? -3.555 21.782 -2.668 1.00 74.19 92 ARG A C 1
ATOM 712 O O . ARG A 1 92 ? -3.463 20.806 -1.921 1.00 74.19 92 ARG A O 1
ATOM 719 N N . PRO A 1 93 ? -4.024 22.969 -2.253 1.00 76.12 93 PRO A N 1
ATOM 720 C CA . PRO A 1 93 ? -4.383 23.218 -0.863 1.00 76.12 93 PRO A CA 1
ATOM 721 C C . PRO A 1 93 ? -5.486 22.260 -0.394 1.00 76.12 93 PRO A C 1
ATOM 723 O O . PRO A 1 93 ? -6.433 21.978 -1.126 1.00 76.12 93 PRO A O 1
ATOM 726 N N . GLY A 1 94 ? -5.344 21.751 0.832 1.00 73.69 94 GLY A N 1
ATOM 727 C CA . GLY A 1 94 ? -6.297 20.821 1.454 1.00 73.69 94 GLY A CA 1
ATOM 728 C C . GLY A 1 94 ? -6.127 19.346 1.068 1.00 73.69 94 GLY A C 1
ATOM 729 O O . GLY A 1 94 ? -6.753 18.489 1.695 1.00 73.69 94 GLY A O 1
ATOM 730 N N . LEU A 1 95 ? -5.258 19.035 0.100 1.00 78.38 95 LEU A N 1
ATOM 731 C CA . LEU A 1 95 ? -4.923 17.666 -0.287 1.00 78.38 95 LEU A CA 1
ATOM 732 C C . LEU A 1 95 ? -3.578 17.240 0.297 1.00 78.38 95 LEU A C 1
ATOM 734 O O . LEU A 1 95 ? -2.640 18.029 0.416 1.00 78.38 95 LEU A O 1
ATOM 738 N N . PHE A 1 96 ? -3.491 15.961 0.642 1.00 83.12 96 PHE A N 1
ATOM 739 C CA . PHE A 1 96 ? -2.259 15.323 1.068 1.00 83.12 96 PHE A CA 1
ATOM 740 C C . PHE A 1 96 ? -1.938 14.170 0.126 1.00 83.12 96 PHE A C 1
ATOM 742 O O . PHE A 1 96 ? -2.822 13.473 -0.363 1.00 83.12 96 PHE A O 1
ATOM 749 N N . GLU A 1 97 ? -0.656 13.958 -0.101 1.00 87.00 97 GLU A N 1
ATOM 750 C CA . GLU A 1 97 ? -0.129 12.757 -0.722 1.00 87.00 97 GLU A CA 1
ATOM 751 C C . GLU A 1 97 ? 0.151 11.737 0.374 1.00 87.00 97 GLU A C 1
ATOM 753 O O . GLU A 1 97 ? 0.847 12.019 1.358 1.00 87.00 97 GLU A O 1
ATOM 758 N N . LEU A 1 98 ? -0.397 10.539 0.210 1.00 91.50 98 LEU A N 1
ATOM 759 C CA . LEU A 1 98 ? -0.066 9.415 1.062 1.00 91.50 98 LEU A CA 1
ATOM 760 C C . LEU A 1 98 ? 1.211 8.766 0.530 1.00 91.50 98 LEU A C 1
ATOM 762 O O . LEU A 1 98 ? 1.266 8.376 -0.633 1.00 91.50 98 LEU A O 1
ATOM 766 N N . VAL A 1 99 ? 2.233 8.640 1.373 1.00 92.62 99 VAL A N 1
ATOM 767 C CA . VAL A 1 99 ? 3.508 8.024 0.996 1.00 92.62 99 VAL A CA 1
ATOM 768 C C . VAL A 1 99 ? 3.780 6.827 1.894 1.00 92.62 99 VAL A C 1
ATOM 770 O O . VAL A 1 99 ? 3.867 6.970 3.113 1.00 92.62 99 VAL A O 1
ATOM 773 N N . ILE A 1 100 ? 3.926 5.647 1.297 1.00 94.50 100 ILE A N 1
ATOM 774 C CA . ILE A 1 100 ? 4.326 4.423 1.994 1.00 94.50 100 ILE A CA 1
ATOM 775 C C . ILE A 1 100 ? 5.850 4.358 1.969 1.00 94.50 100 ILE A C 1
ATOM 777 O O . ILE A 1 100 ? 6.460 4.202 0.911 1.00 94.50 100 ILE A O 1
ATOM 781 N N . ASN A 1 101 ? 6.465 4.470 3.145 1.00 93.31 101 ASN A N 1
ATOM 782 C CA . ASN A 1 101 ? 7.919 4.458 3.273 1.00 93.31 101 ASN A CA 1
ATOM 783 C C . ASN A 1 101 ? 8.445 3.025 3.360 1.00 93.31 101 ASN A C 1
ATOM 785 O O . ASN A 1 101 ? 9.428 2.684 2.709 1.00 93.31 101 ASN A O 1
ATOM 789 N N . GLN A 1 102 ? 7.777 2.180 4.151 1.00 94.50 102 GLN A N 1
ATOM 790 C CA . GLN A 1 102 ? 8.190 0.801 4.391 1.00 94.50 102 GLN A CA 1
ATOM 791 C C . GLN A 1 102 ? 6.983 -0.131 4.350 1.00 94.50 102 GLN A C 1
ATOM 793 O O . GLN A 1 102 ? 6.020 0.041 5.107 1.00 94.50 102 GLN A O 1
ATOM 798 N N . MET A 1 103 ? 7.085 -1.157 3.510 1.00 94.88 103 MET A N 1
ATOM 799 C CA . MET A 1 103 ? 6.120 -2.243 3.432 1.00 94.88 103 MET A CA 1
ATOM 800 C C . MET A 1 103 ? 6.814 -3.588 3.231 1.00 94.88 103 MET A C 1
ATOM 802 O O . MET A 1 103 ? 7.984 -3.643 2.859 1.00 94.88 103 MET A O 1
ATOM 806 N N . GLU A 1 104 ? 6.070 -4.657 3.469 1.00 94.06 104 GLU A N 1
ATOM 807 C CA . GLU A 1 104 ? 6.464 -6.039 3.213 1.00 94.06 104 GLU A CA 1
ATOM 808 C C . GLU A 1 104 ? 5.374 -6.695 2.361 1.00 94.06 104 GLU A C 1
ATOM 810 O O . GLU A 1 104 ? 4.191 -6.594 2.687 1.00 94.06 104 GLU A O 1
ATOM 815 N N . VAL A 1 105 ? 5.763 -7.336 1.261 1.00 92.38 105 VAL A N 1
ATOM 816 C CA . VAL A 1 105 ? 4.849 -8.101 0.403 1.00 92.38 105 VAL A CA 1
ATOM 817 C C . VAL A 1 105 ? 4.652 -9.474 1.043 1.00 92.38 105 VAL A C 1
ATOM 819 O O . VAL A 1 105 ? 5.634 -10.152 1.330 1.00 92.38 105 VAL A O 1
ATOM 822 N N . LEU A 1 106 ? 3.404 -9.853 1.324 1.00 87.69 106 LEU A N 1
ATOM 823 C CA . LEU A 1 106 ? 3.096 -11.038 2.131 1.00 87.69 106 LEU A CA 1
ATOM 824 C C . LEU A 1 106 ? 2.673 -12.250 1.304 1.00 87.69 106 LEU A C 1
ATOM 826 O O . LEU A 1 106 ? 3.160 -13.344 1.555 1.00 87.69 106 LEU A O 1
ATOM 830 N N . ASP A 1 107 ? 1.732 -12.074 0.376 1.00 74.50 107 ASP A N 1
ATOM 831 C CA . ASP A 1 107 ? 1.182 -13.180 -0.413 1.00 74.50 107 ASP A CA 1
ATOM 832 C C . ASP A 1 107 ? 0.441 -12.654 -1.652 1.00 74.50 107 ASP A C 1
ATOM 834 O O . ASP A 1 107 ? -0.199 -11.595 -1.601 1.00 74.50 107 ASP A O 1
ATOM 838 N N . ASN A 1 108 ? 0.469 -13.421 -2.745 1.00 64.38 108 ASN A N 1
ATOM 839 C CA . ASN A 1 108 ? -0.417 -13.206 -3.892 1.00 64.38 108 ASN A CA 1
ATOM 840 C C . ASN A 1 108 ? -1.777 -13.825 -3.548 1.00 64.38 108 ASN A C 1
ATOM 842 O O . ASN A 1 108 ? -1.902 -15.044 -3.426 1.00 64.38 108 ASN A O 1
ATOM 846 N N . VAL A 1 109 ? -2.806 -13.000 -3.348 1.00 61.75 109 VAL A N 1
ATOM 847 C CA . VAL A 1 109 ? -4.133 -13.522 -2.997 1.00 61.75 109 VAL A CA 1
ATOM 848 C C . VAL A 1 109 ? -4.785 -14.071 -4.258 1.00 61.75 109 VAL A C 1
ATOM 850 O O . VAL A 1 109 ? -4.832 -13.355 -5.260 1.00 61.75 109 VAL A O 1
ATOM 853 N N . PRO A 1 110 ? -5.377 -15.277 -4.231 1.00 50.19 110 PRO A N 1
ATOM 854 C CA . PRO A 1 110 ? -6.340 -15.659 -5.249 1.00 50.19 110 PRO A CA 1
ATOM 855 C C . PRO A 1 110 ? -7.554 -14.725 -5.133 1.00 50.19 110 PRO A C 1
ATOM 857 O O . PRO A 1 110 ? -8.405 -14.873 -4.261 1.00 50.19 110 PRO A O 1
ATOM 860 N N . SER A 1 111 ? -7.546 -13.695 -5.978 1.00 51.78 111 SER A N 1
ATOM 861 C CA . SER A 1 111 ? -8.649 -12.832 -6.408 1.00 51.78 111 SER A CA 1
ATOM 862 C C . SER A 1 111 ? -10.018 -13.104 -5.769 1.00 51.78 111 SER A C 1
ATOM 864 O O . SER A 1 111 ? 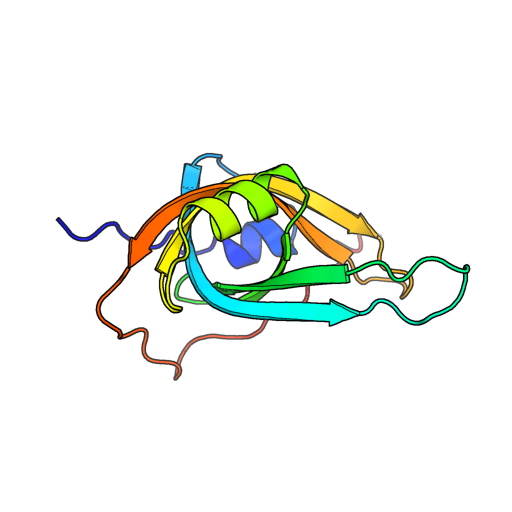-10.729 -13.988 -6.238 1.00 51.78 111 SER A O 1
ATOM 866 N N . PHE A 1 112 ? -10.431 -12.279 -4.799 1.00 51.44 112 PHE A N 1
ATOM 867 C CA . PHE A 1 112 ? -11.762 -11.650 -4.792 1.00 51.44 112 PHE A CA 1
ATOM 868 C C . PHE A 1 112 ? -11.874 -10.643 -3.636 1.00 51.44 112 PHE A C 1
ATOM 870 O O . PHE A 1 112 ? -12.017 -11.025 -2.477 1.00 51.44 112 PHE A O 1
ATOM 877 N N . VAL A 1 113 ? -11.869 -9.344 -3.945 1.00 54.16 113 VAL A N 1
ATOM 878 C CA . VAL A 1 113 ? -12.550 -8.358 -3.095 1.00 54.16 113 VAL A CA 1
ATOM 879 C C . VAL A 1 113 ? -13.717 -7.837 -3.921 1.00 54.16 113 VAL A C 1
ATOM 881 O O . VAL A 1 113 ? -13.475 -7.245 -4.974 1.00 54.16 113 VAL A O 1
ATOM 884 N N . PRO A 1 114 ? -14.976 -8.100 -3.528 1.00 52.28 114 PRO A N 1
ATOM 885 C CA . PRO A 1 114 ? -16.124 -7.594 -4.265 1.00 52.28 114 PRO A CA 1
ATOM 886 C C . PRO A 1 114 ? -16.082 -6.060 -4.272 1.00 52.28 114 PRO A C 1
ATOM 888 O O . PRO A 1 114 ? -16.158 -5.413 -3.229 1.00 52.28 114 PRO A O 1
ATOM 891 N N . SER A 1 115 ? -15.939 -5.480 -5.466 1.00 51.62 115 SER A N 1
ATOM 892 C CA . SER A 1 115 ? -15.736 -4.041 -5.679 1.00 51.62 115 SER A CA 1
ATOM 893 C C . SER A 1 115 ? -16.936 -3.173 -5.288 1.00 51.62 115 SER A C 1
ATOM 895 O O . SER A 1 115 ? -16.800 -1.961 -5.148 1.00 51.62 115 SER A O 1
ATOM 897 N N . SER A 1 116 ? -18.109 -3.774 -5.071 1.00 52.22 116 SER A N 1
ATOM 898 C CA . SER A 1 116 ? -19.390 -3.077 -4.916 1.00 52.22 116 SER A CA 1
ATOM 899 C C . SER A 1 116 ? -19.547 -2.263 -3.624 1.00 52.22 116 SER A C 1
ATOM 901 O O . SER A 1 116 ? -20.503 -1.499 -3.520 1.00 52.22 116 SER A O 1
ATOM 903 N N . PHE A 1 117 ? -18.636 -2.395 -2.652 1.00 57.38 117 PHE A N 1
ATOM 904 C CA . PHE A 1 117 ? -18.707 -1.681 -1.366 1.00 57.38 117 PHE A CA 1
ATOM 905 C C . PHE A 1 117 ? -17.493 -0.796 -1.057 1.00 57.38 117 PHE A C 1
ATOM 907 O O . PHE A 1 117 ? -17.487 -0.124 -0.028 1.00 57.38 117 PHE A O 1
ATOM 914 N N . ILE A 1 118 ? -16.486 -0.759 -1.934 1.00 59.66 118 ILE A N 1
ATOM 915 C CA . ILE A 1 118 ? -15.257 -0.003 -1.687 1.00 59.66 118 ILE A CA 1
ATOM 916 C C . ILE A 1 118 ? -15.469 1.455 -2.093 1.00 59.66 118 ILE A C 1
ATOM 918 O O . ILE A 1 118 ? -15.717 1.759 -3.260 1.00 59.66 118 ILE A O 1
ATOM 922 N N . ARG A 1 119 ? -15.343 2.378 -1.137 1.00 68.81 119 ARG A N 1
ATOM 923 C CA . ARG A 1 119 ? -15.416 3.821 -1.407 1.00 68.81 119 ARG A CA 1
ATOM 924 C C . ARG A 1 119 ? -14.022 4.415 -1.578 1.00 68.81 119 ARG A C 1
ATOM 926 O O . ARG A 1 119 ? -13.168 4.253 -0.712 1.00 68.81 119 ARG A O 1
ATOM 933 N N . ALA A 1 120 ? -13.796 5.143 -2.667 1.00 68.00 120 ALA A N 1
ATOM 934 C CA . ALA A 1 120 ? -12.570 5.917 -2.829 1.00 68.00 120 ALA A CA 1
ATOM 935 C C . ALA A 1 120 ? -12.545 7.094 -1.837 1.00 68.00 120 ALA A C 1
ATOM 937 O O . ALA A 1 120 ? -13.503 7.865 -1.766 1.00 68.00 120 ALA A O 1
ATOM 938 N N . ILE A 1 121 ? -11.450 7.239 -1.092 1.00 65.44 121 ILE A N 1
ATOM 939 C CA . ILE A 1 121 ? -11.193 8.368 -0.193 1.00 65.44 121 ILE A CA 1
ATOM 940 C C . ILE A 1 121 ? -9.911 9.069 -0.642 1.00 65.44 121 ILE A C 1
ATOM 942 O O . ILE A 1 121 ? -8.852 8.449 -0.759 1.00 65.44 121 ILE A O 1
ATOM 946 N N . ALA A 1 122 ? -9.996 10.380 -0.870 1.00 64.06 122 ALA A N 1
ATOM 947 C CA . ALA A 1 122 ? -8.814 11.218 -1.032 1.00 64.06 122 ALA A CA 1
ATOM 948 C C . ALA A 1 122 ? -8.162 11.458 0.344 1.00 64.06 122 ALA A C 1
ATOM 950 O O . ALA A 1 122 ? -8.891 11.616 1.326 1.00 64.06 122 ALA A O 1
ATOM 951 N N . PRO A 1 123 ? -6.824 11.533 0.455 1.00 60.25 123 PRO A N 1
ATOM 952 C CA . PRO A 1 123 ? -6.178 11.903 1.709 1.00 60.25 123 PRO A CA 1
ATOM 953 C C . PRO A 1 123 ? -6.481 13.379 2.032 1.00 60.25 123 PRO A C 1
ATOM 955 O O . PRO A 1 123 ? -5.782 14.299 1.604 1.00 60.25 123 PRO A O 1
ATOM 958 N N . CYS A 1 124 ? -7.574 13.622 2.754 1.00 52.31 124 CYS A N 1
ATOM 959 C CA . CYS A 1 124 ? -8.038 14.959 3.114 1.00 52.31 124 CYS A CA 1
ATOM 960 C C . CYS A 1 124 ? -7.290 15.481 4.341 1.00 52.31 124 CYS A C 1
ATOM 962 O O . CYS A 1 124 ? -7.069 14.756 5.314 1.00 52.31 124 CYS A O 1
ATOM 964 N N . GLY A 1 125 ? -6.925 16.762 4.334 1.00 43.94 125 GLY A N 1
ATOM 965 C CA . GLY A 1 125 ? -6.497 17.441 5.553 1.00 43.94 125 GLY A CA 1
ATOM 966 C C . GLY A 1 125 ? -7.596 17.429 6.600 1.00 43.94 125 GLY A C 1
ATOM 967 O O . GLY A 1 125 ? -8.728 17.793 6.294 1.00 43.94 125 GLY A O 1
ATOM 968 N N . ALA A 1 126 ? -7.260 17.070 7.839 1.00 43.19 126 ALA A N 1
ATOM 969 C CA . ALA A 1 126 ? -8.036 17.545 8.971 1.00 43.19 126 ALA A CA 1
ATOM 970 C C . ALA A 1 126 ? -7.901 19.074 8.970 1.00 43.19 126 ALA A C 1
ATOM 972 O O . ALA A 1 126 ? -6.882 19.616 9.394 1.00 43.19 126 ALA A O 1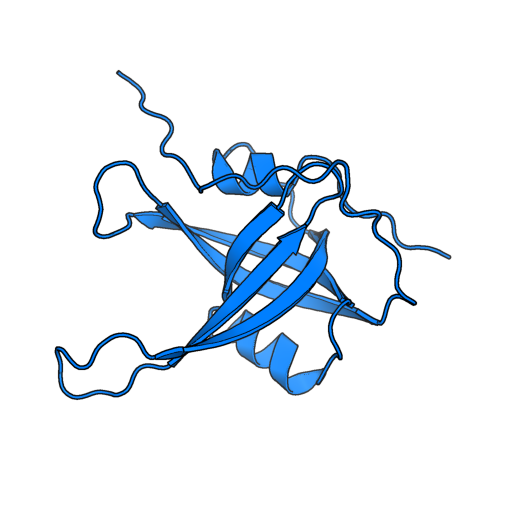
ATOM 973 N N . THR A 1 127 ? -8.885 19.770 8.405 1.00 38.06 127 THR A N 1
ATOM 974 C CA . THR A 1 127 ? -9.055 21.203 8.619 1.00 38.06 127 THR A CA 1
ATOM 975 C C . THR A 1 127 ? -9.472 21.375 10.073 1.00 38.06 127 THR A C 1
ATOM 977 O O . THR A 1 127 ? -10.658 21.367 10.395 1.00 38.06 127 THR A O 1
ATOM 980 N N . SER A 1 128 ? -8.488 21.450 10.964 1.00 32.09 128 SER A N 1
ATOM 981 C CA . SER A 1 128 ? -8.674 22.142 12.231 1.00 32.09 128 SER A CA 1
ATOM 982 C C . SER A 1 128 ? -8.751 23.634 11.911 1.00 32.09 128 SER A C 1
ATOM 984 O O . SER A 1 128 ? -7.900 24.143 11.182 1.00 32.09 128 SER A O 1
ATOM 986 N N . PHE A 1 129 ? -9.835 24.234 12.398 1.00 35.72 129 PHE A N 1
ATOM 987 C CA . PHE A 1 129 ? -10.258 25.633 12.318 1.00 35.72 129 PHE A CA 1
ATOM 988 C C . PHE A 1 129 ? -9.143 26.680 12.397 1.00 35.72 129 PHE A C 1
ATOM 990 O O . PHE A 1 129 ? -8.210 26.493 13.210 1.00 35.72 129 PHE A O 1
#

Foldseek 3Di:
DDDAQAACQVVCLLAVPDDDAFGKWWWADWDWDFDDPDDPDRDIWIKTWTFRLQEIEIATEDPQSVCQCVVVVADPGFMKGQGDWDWDDDPDPQATHIYRDHIHTDGRDPDDRPPPRYYYDTSGYPPDD

pLDDT: mean 78.7, std 16.27, range [32.09, 94.88]